Protein AF-A0A1H0GPX5-F1 (afdb_monomer_lite)

Structure (mmCIF, N/CA/C/O backbone):
data_AF-A0A1H0GPX5-F1
#
_entry.id   AF-A0A1H0GPX5-F1
#
loop_
_atom_site.group_PDB
_atom_site.id
_atom_site.type_symbol
_atom_site.label_atom_id
_atom_site.label_alt_id
_atom_site.label_comp_id
_atom_site.label_asym_id
_atom_site.label_entity_id
_atom_site.label_seq_id
_atom_site.pdbx_PDB_ins_code
_atom_site.Cartn_x
_atom_site.Cartn_y
_atom_site.Cartn_z
_atom_site.occupancy
_atom_site.B_iso_or_equiv
_atom_site.auth_seq_id
_atom_site.auth_comp_id
_atom_site.auth_asym_id
_atom_site.auth_atom_id
_atom_site.pdbx_PDB_model_num
ATOM 1 N N . MET A 1 1 ? -21.209 17.928 -1.577 1.00 36.81 1 MET A N 1
ATOM 2 C CA . MET A 1 1 ? -20.605 16.691 -2.115 1.00 36.81 1 MET A CA 1
ATOM 3 C C . MET A 1 1 ? -19.513 16.274 -1.145 1.00 36.81 1 MET A C 1
ATOM 5 O O . MET A 1 1 ? -18.421 16.827 -1.178 1.00 36.81 1 MET A O 1
ATOM 9 N N . THR A 1 2 ? -19.854 15.444 -0.162 1.00 37.72 2 THR A N 1
ATOM 10 C CA . THR A 1 2 ? -18.940 15.083 0.926 1.00 37.72 2 THR A CA 1
ATOM 11 C C . THR A 1 2 ? -17.930 14.093 0.367 1.00 37.72 2 THR A C 1
ATOM 13 O O . THR A 1 2 ? -18.218 12.905 0.259 1.00 37.7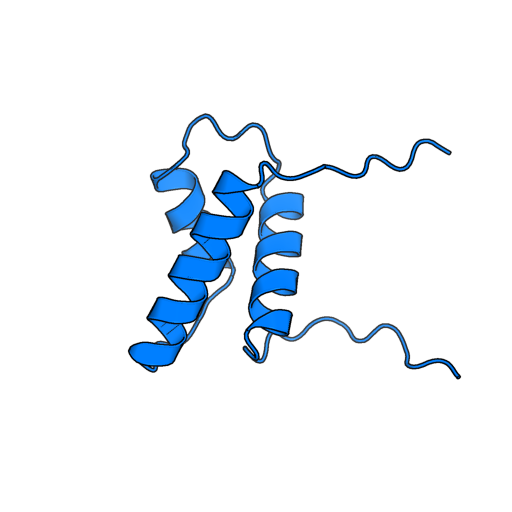2 2 THR A O 1
ATOM 16 N N . LYS A 1 3 ? -16.769 14.602 -0.058 1.00 43.81 3 LYS A N 1
ATOM 17 C CA . LYS A 1 3 ? -15.572 13.797 -0.292 1.00 43.81 3 LYS A CA 1
ATOM 18 C C . LYS A 1 3 ? -15.251 13.135 1.044 1.00 43.81 3 LYS A C 1
ATOM 20 O O . LYS A 1 3 ? -14.632 13.755 1.904 1.00 43.81 3 LYS A O 1
ATOM 25 N N . ARG A 1 4 ? -15.746 11.914 1.258 1.00 43.97 4 ARG A N 1
ATOM 26 C CA . ARG A 1 4 ? -15.171 11.012 2.250 1.00 43.97 4 ARG A CA 1
ATOM 27 C C . ARG A 1 4 ? -13.786 10.681 1.718 1.00 43.97 4 ARG A C 1
ATOM 29 O O . ARG A 1 4 ? -13.592 9.670 1.062 1.00 43.97 4 ARG A O 1
ATOM 36 N N . SER A 1 5 ? -12.850 11.596 1.942 1.00 48.06 5 SER A N 1
ATOM 37 C CA . SER A 1 5 ? -11.459 11.233 2.112 1.00 48.06 5 SER A CA 1
ATOM 38 C C . SER A 1 5 ? -11.482 10.264 3.285 1.00 48.06 5 SER A C 1
ATOM 40 O O . SER A 1 5 ? -11.513 10.688 4.440 1.00 48.06 5 SER A O 1
ATOM 42 N N . LEU A 1 6 ? -11.654 8.976 2.992 1.00 51.22 6 LEU A N 1
ATOM 43 C CA . LEU A 1 6 ? -11.406 7.904 3.934 1.00 51.22 6 LEU A CA 1
ATOM 44 C C . LEU A 1 6 ? -9.909 7.992 4.176 1.00 51.22 6 LEU A C 1
ATOM 46 O O . LEU A 1 6 ? -9.094 7.442 3.445 1.00 51.22 6 LEU A O 1
ATOM 50 N N . THR A 1 7 ? -9.548 8.865 5.113 1.00 57.16 7 THR A N 1
ATOM 51 C CA . THR A 1 7 ? -8.184 9.041 5.569 1.00 57.16 7 THR A CA 1
ATOM 52 C C . THR A 1 7 ? -7.854 7.740 6.257 1.00 57.16 7 THR A C 1
ATOM 54 O O . THR A 1 7 ? -8.123 7.568 7.444 1.00 57.16 7 THR A O 1
ATOM 57 N N . MET A 1 8 ? -7.361 6.783 5.480 1.00 67.69 8 MET A N 1
ATOM 58 C CA . MET A 1 8 ? -6.803 5.574 6.033 1.00 67.69 8 MET A CA 1
ATOM 59 C C . MET A 1 8 ? -5.826 5.978 7.114 1.00 67.69 8 MET A C 1
ATOM 61 O O . MET A 1 8 ? -5.020 6.898 6.918 1.00 67.69 8 MET A O 1
ATOM 65 N N . SER A 1 9 ? -5.915 5.306 8.255 1.00 74.56 9 SER A N 1
ATOM 66 C CA . SER A 1 9 ? -4.995 5.564 9.346 1.00 74.56 9 SER A CA 1
ATOM 67 C C . SER A 1 9 ? -3.564 5.506 8.804 1.00 74.56 9 SER A C 1
ATOM 69 O O . SER A 1 9 ? -3.215 4.549 8.104 1.00 74.56 9 SER A O 1
ATOM 71 N N . PRO A 1 10 ? -2.719 6.508 9.099 1.00 77.94 10 PRO A N 1
ATOM 72 C CA . PRO A 1 10 ? -1.356 6.564 8.573 1.00 77.94 10 PRO A CA 1
ATOM 73 C C . PRO A 1 10 ? -0.552 5.307 8.930 1.00 77.94 10 PRO A C 1
ATOM 75 O O . PRO A 1 10 ? 0.342 4.915 8.189 1.00 77.94 10 PRO A O 1
ATOM 78 N N . GLU A 1 11 ? -0.917 4.640 10.024 1.00 80.62 11 GLU A N 1
ATOM 79 C CA . GLU A 1 11 ? -0.351 3.367 10.465 1.00 80.62 11 GLU A CA 1
ATOM 80 C C . GLU A 1 11 ? -0.643 2.204 9.504 1.00 80.62 11 GLU A C 1
ATOM 82 O O . GLU A 1 11 ? 0.254 1.433 9.173 1.00 80.62 11 GLU A O 1
ATOM 87 N N . VAL A 1 12 ? -1.864 2.122 8.970 1.00 79.88 12 VAL A N 1
ATOM 88 C CA . VAL A 1 12 ? -2.263 1.105 7.979 1.00 79.88 12 VAL A CA 1
ATOM 89 C C . VAL A 1 12 ? -1.506 1.334 6.683 1.00 79.88 12 VAL A C 1
ATOM 91 O O . VAL A 1 12 ? -0.941 0.409 6.106 1.00 79.88 12 VAL A O 1
ATOM 94 N N . ARG A 1 13 ? -1.432 2.599 6.265 1.00 80.00 13 ARG A N 1
ATOM 95 C CA . ARG A 1 13 ? -0.689 3.008 5.079 1.00 80.00 13 ARG A CA 1
ATOM 96 C C . ARG A 1 13 ? 0.803 2.674 5.204 1.00 80.00 13 ARG A C 1
ATOM 98 O O . ARG A 1 13 ? 1.403 2.145 4.272 1.00 80.00 13 ARG A O 1
ATOM 105 N N . ALA A 1 14 ? 1.390 2.904 6.380 1.00 84.25 14 ALA A N 1
ATOM 106 C CA . ALA A 1 14 ? 2.770 2.532 6.679 1.00 84.25 14 ALA A CA 1
ATOM 107 C C . ALA A 1 14 ? 2.984 1.010 6.676 1.00 84.25 14 ALA A C 1
ATOM 109 O O . ALA A 1 14 ? 3.992 0.544 6.147 1.00 84.25 14 ALA A O 1
ATOM 110 N N . ALA A 1 15 ? 2.042 0.229 7.214 1.00 84.44 15 ALA A N 1
ATOM 111 C CA . ALA A 1 15 ? 2.116 -1.230 7.199 1.00 84.44 15 ALA A CA 1
ATOM 112 C C . ALA A 1 15 ? 2.066 -1.795 5.770 1.00 84.44 15 ALA A C 1
ATOM 114 O O . ALA A 1 15 ? 2.869 -2.662 5.427 1.00 84.44 15 ALA A O 1
ATOM 115 N N . ILE A 1 16 ? 1.186 -1.255 4.920 1.00 84.62 16 ILE A N 1
ATOM 116 C CA . ILE A 1 16 ? 1.105 -1.601 3.495 1.00 84.62 16 ILE A CA 1
ATOM 117 C C . ILE A 1 16 ? 2.424 -1.258 2.792 1.00 84.62 16 ILE A C 1
ATOM 119 O O . ILE A 1 16 ? 3.015 -2.117 2.141 1.00 84.62 16 ILE A O 1
ATOM 123 N N . ALA A 1 17 ? 2.933 -0.035 2.965 1.00 83.62 17 ALA A N 1
ATOM 124 C CA . ALA A 1 17 ? 4.191 0.395 2.356 1.00 83.62 17 ALA A CA 1
ATOM 125 C C . ALA A 1 17 ? 5.388 -0.464 2.808 1.00 83.62 17 ALA A C 1
ATOM 127 O O . ALA A 1 17 ? 6.239 -0.830 1.995 1.00 83.62 17 ALA A O 1
ATOM 128 N N . ALA A 1 18 ? 5.444 -0.836 4.090 1.00 86.25 18 ALA A N 1
ATOM 129 C CA . ALA A 1 18 ? 6.474 -1.724 4.620 1.00 86.25 18 ALA A CA 1
ATOM 130 C C . ALA A 1 18 ? 6.372 -3.136 4.022 1.00 86.25 18 ALA A C 1
ATOM 132 O O . ALA A 1 18 ? 7.391 -3.712 3.635 1.00 86.25 18 ALA A O 1
ATOM 133 N N . PHE A 1 19 ? 5.154 -3.671 3.894 1.00 84.00 19 PHE A N 1
ATOM 134 C CA . PHE A 1 19 ? 4.902 -4.970 3.272 1.00 84.00 19 PHE A CA 1
ATOM 135 C C . PHE A 1 19 ? 5.316 -4.985 1.794 1.00 84.00 19 PHE A C 1
ATOM 137 O O . PHE A 1 19 ? 6.002 -5.906 1.350 1.00 84.00 19 PHE A O 1
ATOM 144 N N . LEU A 1 20 ? 4.976 -3.934 1.047 1.00 83.19 20 LEU A N 1
ATOM 145 C CA . LEU A 1 20 ? 5.376 -3.755 -0.350 1.00 83.19 20 LEU A CA 1
ATOM 146 C C . LEU A 1 20 ? 6.892 -3.657 -0.502 1.00 83.19 20 LEU A C 1
ATOM 148 O O . LEU A 1 20 ? 7.479 -4.362 -1.322 1.00 83.19 20 LEU A O 1
ATOM 152 N N . SER A 1 21 ? 7.543 -2.836 0.325 1.00 84.62 21 SER A N 1
ATOM 153 C CA . SER A 1 21 ? 9.001 -2.695 0.314 1.00 84.62 21 SER A CA 1
ATOM 154 C C . SER A 1 21 ? 9.702 -4.024 0.616 1.00 84.62 21 SER A C 1
ATOM 156 O O . SER A 1 21 ? 10.705 -4.357 -0.019 1.00 84.62 21 SER A O 1
ATOM 158 N N . ALA A 1 22 ? 9.154 -4.824 1.537 1.00 84.38 22 ALA A N 1
ATOM 159 C CA . ALA A 1 22 ? 9.641 -6.173 1.804 1.00 84.38 22 ALA A CA 1
ATOM 160 C C . ALA A 1 22 ? 9.460 -7.094 0.585 1.00 84.38 22 ALA A C 1
ATOM 162 O O . ALA A 1 22 ? 10.425 -7.739 0.174 1.00 84.38 22 AL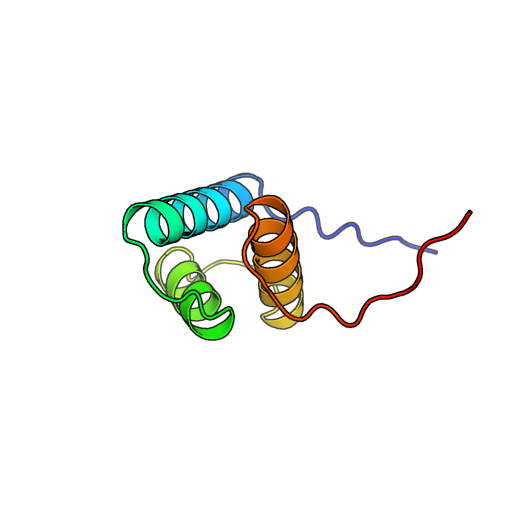A A O 1
ATOM 163 N N . CYS A 1 23 ? 8.286 -7.085 -0.058 1.00 82.25 23 CYS A N 1
ATOM 164 C CA . CYS A 1 23 ? 8.031 -7.875 -1.266 1.00 82.25 23 CYS A CA 1
ATOM 165 C C . CYS A 1 23 ? 9.009 -7.534 -2.403 1.00 82.25 23 CYS A C 1
ATOM 167 O O . CYS A 1 23 ? 9.522 -8.444 -3.053 1.00 82.25 23 CYS A O 1
ATOM 169 N N . GLN A 1 24 ? 9.336 -6.251 -2.605 1.00 78.31 24 GLN A N 1
ATOM 170 C CA . GLN A 1 24 ? 10.331 -5.838 -3.604 1.00 78.31 24 GLN A CA 1
ATOM 171 C C . GLN A 1 24 ? 11.730 -6.361 -3.285 1.00 78.31 24 GLN A C 1
ATOM 173 O O . GLN A 1 24 ? 12.419 -6.861 -4.173 1.00 78.31 24 GLN A O 1
ATOM 178 N N . LYS A 1 25 ? 12.159 -6.265 -2.021 1.00 82.75 25 LYS A N 1
ATOM 179 C CA . LYS A 1 25 ? 13.482 -6.747 -1.592 1.00 82.75 25 LYS A CA 1
ATOM 180 C C . LYS A 1 25 ? 13.622 -8.257 -1.738 1.00 82.75 25 LYS A C 1
ATOM 182 O O . LYS A 1 25 ? 14.701 -8.735 -2.068 1.00 82.75 25 LYS A O 1
ATOM 187 N N . GLU A 1 26 ? 12.548 -8.993 -1.484 1.00 80.75 26 GLU A N 1
ATOM 188 C CA . GLU A 1 26 ? 12.520 -10.452 -1.586 1.00 80.75 26 GLU A CA 1
ATOM 189 C C . GLU A 1 26 ? 12.224 -10.954 -3.010 1.00 80.75 26 GLU A C 1
ATOM 191 O O . GLU A 1 26 ? 12.175 -12.164 -3.220 1.00 80.75 26 GLU A O 1
ATOM 196 N N . ALA A 1 27 ? 12.017 -10.050 -3.981 1.00 75.06 27 ALA A N 1
ATOM 197 C CA . ALA A 1 27 ? 11.541 -10.365 -5.332 1.00 75.06 27 ALA A CA 1
ATOM 198 C C . ALA A 1 27 ? 10.297 -11.275 -5.325 1.00 75.06 27 ALA A C 1
ATOM 200 O O . ALA A 1 27 ? 10.118 -12.126 -6.201 1.00 75.06 27 ALA A O 1
ATOM 201 N N . ARG A 1 28 ? 9.441 -11.118 -4.307 1.00 74.69 28 ARG A N 1
ATOM 202 C CA . ARG A 1 28 ? 8.216 -11.898 -4.191 1.00 74.69 28 ARG A CA 1
ATOM 203 C C . ARG A 1 28 ? 7.132 -11.316 -5.093 1.00 74.69 28 ARG A C 1
ATOM 205 O O . ARG A 1 28 ? 6.983 -10.093 -5.154 1.00 74.69 28 ARG A O 1
ATOM 212 N N . PRO A 1 29 ? 6.349 -12.175 -5.768 1.00 71.00 29 PRO A N 1
ATOM 213 C CA . PRO A 1 29 ? 5.164 -11.721 -6.472 1.00 71.00 29 PRO A CA 1
ATOM 214 C C . PRO A 1 29 ? 4.197 -11.104 -5.460 1.00 71.00 29 PRO A C 1
ATOM 216 O O . PRO A 1 29 ? 3.894 -11.701 -4.429 1.00 71.00 29 PRO A O 1
ATOM 219 N N . PHE A 1 30 ? 3.739 -9.893 -5.754 1.00 80.38 30 PHE A N 1
ATOM 220 C CA . PHE A 1 30 ? 2.759 -9.196 -4.940 1.00 80.38 30 PHE A CA 1
ATOM 221 C C . PHE A 1 30 ? 1.353 -9.503 -5.444 1.00 80.38 30 PHE A C 1
ATOM 223 O O . PHE A 1 30 ? 1.063 -9.354 -6.629 1.00 80.38 30 PHE A O 1
ATOM 230 N N . ALA A 1 31 ? 0.478 -9.901 -4.526 1.00 83.38 31 ALA A N 1
ATOM 231 C CA . ALA A 1 31 ? -0.941 -10.065 -4.787 1.00 83.38 31 ALA A CA 1
ATOM 232 C C . ALA A 1 31 ? -1.735 -9.169 -3.833 1.00 83.38 31 ALA A C 1
ATOM 234 O O . ALA A 1 31 ? -1.658 -9.331 -2.613 1.00 83.38 31 ALA A O 1
ATOM 235 N N . THR A 1 32 ? -2.549 -8.263 -4.382 1.00 82.06 32 THR A N 1
ATOM 236 C CA . THR A 1 32 ? -3.407 -7.347 -3.609 1.00 82.06 32 THR A CA 1
ATOM 237 C C . THR A 1 32 ? -4.292 -8.100 -2.609 1.00 82.06 32 THR A C 1
ATOM 239 O O . THR A 1 32 ? -4.458 -7.664 -1.472 1.00 82.06 32 THR A O 1
ATOM 242 N N . SER A 1 33 ? -4.814 -9.271 -2.990 1.00 83.00 33 SER A N 1
ATOM 243 C CA . SER A 1 33 ? -5.623 -10.131 -2.114 1.00 83.00 33 SER A CA 1
ATOM 244 C C . SER A 1 33 ? -4.838 -10.681 -0.919 1.00 83.00 33 SER A C 1
ATOM 246 O O . SER A 1 33 ? -5.383 -10.783 0.179 1.00 83.00 33 SER A O 1
ATOM 248 N N . GLU A 1 34 ? -3.560 -11.015 -1.115 1.00 84.06 34 GLU A N 1
ATOM 249 C CA . GLU A 1 34 ? -2.694 -11.532 -0.052 1.00 84.06 34 GLU A CA 1
ATOM 250 C C . GLU A 1 34 ? -2.292 -10.418 0.914 1.00 84.06 34 GLU A C 1
ATOM 252 O O . GLU A 1 34 ? -2.393 -10.585 2.129 1.00 84.06 34 GLU A O 1
ATOM 257 N N . ALA A 1 35 ? -1.944 -9.245 0.381 1.00 84.56 35 ALA A N 1
ATOM 258 C CA . ALA A 1 35 ? -1.686 -8.058 1.185 1.00 84.56 35 ALA A CA 1
ATOM 259 C C . ALA A 1 35 ? -2.916 -7.657 2.015 1.00 84.56 35 ALA A C 1
ATOM 261 O O . ALA A 1 35 ? -2.781 -7.351 3.198 1.00 84.56 35 ALA A O 1
ATOM 262 N N . LEU A 1 36 ? -4.124 -7.733 1.447 1.00 86.62 36 LEU A N 1
ATOM 263 C CA . LEU A 1 36 ? -5.359 -7.475 2.188 1.00 86.62 36 LEU A CA 1
ATOM 264 C C . LEU A 1 36 ? -5.549 -8.461 3.349 1.00 86.62 36 LEU A C 1
ATOM 266 O O . LEU A 1 36 ? -5.867 -8.046 4.465 1.00 86.62 36 LEU A O 1
ATOM 270 N N . GLY A 1 37 ? -5.334 -9.756 3.101 1.00 85.75 37 GLY A N 1
ATOM 271 C CA . GLY A 1 37 ? -5.399 -10.783 4.141 1.00 85.75 37 GLY A CA 1
ATOM 272 C C . GLY A 1 37 ? -4.375 -10.548 5.253 1.00 85.75 37 GLY A C 1
ATOM 273 O O . GLY A 1 37 ? -4.717 -10.620 6.433 1.00 85.75 37 GLY A O 1
ATOM 274 N N . ALA A 1 38 ? -3.142 -10.192 4.888 1.00 86.56 38 ALA A N 1
ATOM 275 C CA . ALA A 1 38 ? -2.080 -9.882 5.837 1.00 86.56 38 ALA A CA 1
ATOM 276 C C . ALA A 1 38 ? -2.418 -8.653 6.693 1.00 86.56 38 ALA A C 1
ATOM 278 O O . ALA A 1 38 ? -2.338 -8.721 7.918 1.00 86.56 38 ALA A O 1
ATOM 279 N N . VAL A 1 39 ? -2.863 -7.552 6.078 1.00 84.50 39 VAL A N 1
ATOM 280 C CA . VAL A 1 39 ? 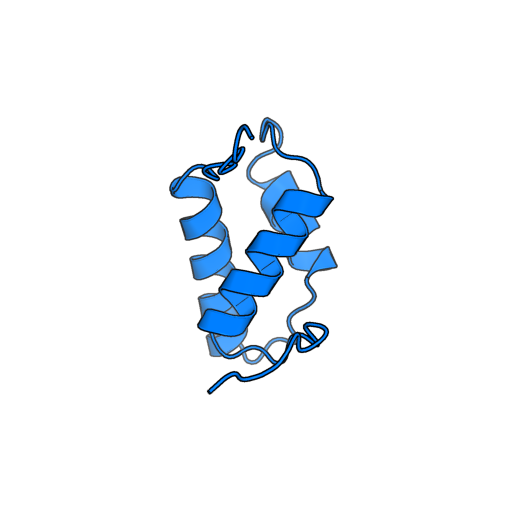-3.222 -6.323 6.802 1.00 84.50 39 VAL A CA 1
ATOM 281 C C . VAL A 1 39 ? -4.390 -6.568 7.755 1.00 84.50 39 VAL A C 1
ATOM 283 O O . VAL A 1 39 ? -4.330 -6.125 8.896 1.00 84.50 39 VAL A O 1
ATOM 286 N N . ARG A 1 40 ? -5.404 -7.342 7.356 1.00 84.94 40 ARG A N 1
ATOM 287 C CA . ARG A 1 40 ? -6.503 -7.744 8.252 1.00 84.94 40 ARG A CA 1
ATOM 288 C C . ARG A 1 40 ? -6.091 -8.670 9.377 1.00 84.94 40 ARG A C 1
ATOM 290 O O . ARG A 1 40 ? -6.675 -8.619 10.452 1.00 84.94 40 ARG A O 1
ATOM 297 N N . SER A 1 41 ? -5.103 -9.522 9.136 1.00 84.62 41 SER A N 1
ATOM 298 C CA . SER A 1 41 ? -4.554 -10.363 10.192 1.00 84.62 41 SER A CA 1
ATOM 299 C C . SER A 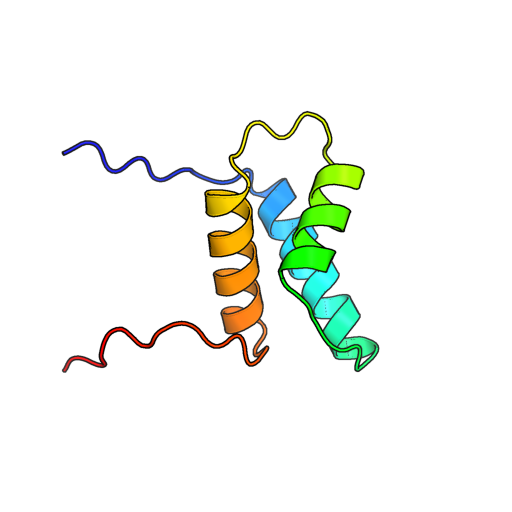1 41 ? -3.769 -9.544 11.219 1.00 84.62 41 SER A C 1
ATOM 301 O O . SER A 1 41 ? -3.750 -9.921 12.387 1.00 84.62 41 SER A O 1
ATOM 303 N N . ILE A 1 42 ? -3.110 -8.459 10.797 1.00 84.38 42 ILE A N 1
ATOM 304 C CA . ILE A 1 42 ? -2.346 -7.562 11.680 1.00 84.38 42 ILE A CA 1
ATOM 305 C C . ILE A 1 42 ? -3.285 -6.589 12.405 1.00 84.38 42 ILE A C 1
ATOM 307 O O . ILE A 1 42 ? -3.109 -6.334 13.594 1.00 84.38 42 ILE A O 1
ATOM 311 N N . PHE A 1 43 ? -4.297 -6.080 11.702 1.00 84.19 43 PHE A N 1
ATOM 312 C CA . PHE A 1 43 ? -5.282 -5.127 12.204 1.00 84.19 43 PHE A CA 1
ATOM 313 C C . PHE A 1 43 ? -6.701 -5.709 12.068 1.00 84.19 43 PHE A C 1
ATOM 315 O O . PHE A 1 43 ? -7.430 -5.350 11.141 1.00 84.19 43 PHE A O 1
ATOM 322 N N . PRO A 1 44 ? -7.113 -6.618 12.972 1.00 80.69 44 PRO A N 1
ATOM 323 C CA . PRO A 1 44 ? -8.448 -7.218 12.927 1.00 80.69 44 PRO A CA 1
ATOM 324 C C . PRO A 1 44 ? -9.566 -6.211 13.236 1.00 80.69 44 PRO A C 1
ATOM 326 O O . PRO A 1 44 ? -10.661 -6.336 12.697 1.00 80.69 44 PRO A O 1
ATOM 329 N N . ASP A 1 45 ? -9.280 -5.189 14.046 1.00 84.44 45 ASP A N 1
ATOM 330 C CA . ASP A 1 45 ? -10.200 -4.094 14.396 1.00 84.44 45 ASP A CA 1
ATOM 331 C C . ASP A 1 45 ? -10.172 -2.933 13.387 1.00 84.44 45 ASP A C 1
ATOM 333 O O . ASP A 1 45 ? -10.609 -1.818 13.682 1.00 84.44 45 ASP A O 1
ATOM 337 N N . LEU A 1 46 ? -9.611 -3.152 12.196 1.00 79.62 46 LEU A N 1
ATOM 338 C CA . LEU A 1 46 ? -9.532 -2.109 11.191 1.00 79.62 46 LEU A CA 1
ATOM 339 C C . LEU A 1 46 ? -10.926 -1.791 10.632 1.00 79.62 46 LEU A C 1
ATOM 341 O O . LEU A 1 46 ? -11.474 -2.5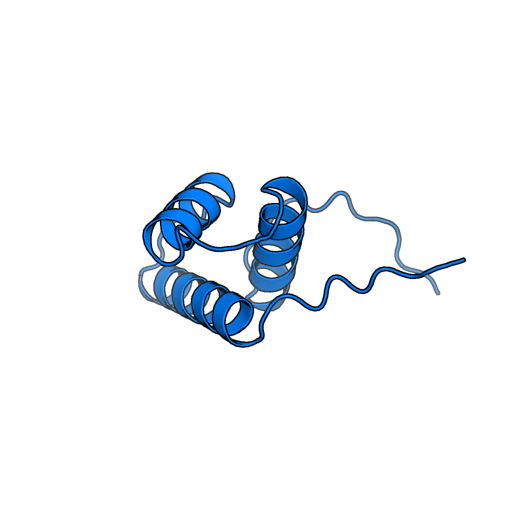56 9.840 1.00 79.62 46 LEU A O 1
ATOM 345 N N . ASP A 1 47 ? -11.463 -0.628 11.008 1.00 82.44 47 ASP A N 1
ATOM 346 C CA . ASP A 1 47 ? -12.735 -0.088 10.505 1.00 82.44 47 ASP A CA 1
ATOM 347 C C . ASP A 1 47 ? -12.562 0.496 9.092 1.00 82.44 47 ASP A C 1
ATOM 349 O O . ASP A 1 47 ? -12.679 1.695 8.845 1.00 82.44 47 ASP A O 1
ATOM 353 N N . ILE A 1 48 ? -12.191 -0.362 8.145 1.00 82.44 48 ILE A N 1
ATOM 354 C CA . ILE A 1 48 ? -12.148 -0.027 6.728 1.00 82.44 48 ILE A CA 1
ATOM 355 C C . ILE A 1 48 ? -12.720 -1.187 5.917 1.00 82.44 48 ILE A C 1
ATOM 357 O O . ILE A 1 48 ? -12.464 -2.361 6.197 1.00 82.44 48 ILE A O 1
ATOM 361 N N . SER A 1 49 ? -13.498 -0.862 4.889 1.00 85.69 49 SER A N 1
ATOM 362 C CA . SER A 1 49 ? -14.004 -1.870 3.961 1.00 85.69 49 SER A CA 1
ATOM 363 C C . SER A 1 49 ? -12.870 -2.481 3.145 1.00 85.69 49 SER A C 1
ATOM 365 O O . SER A 1 49 ? -11.914 -1.800 2.779 1.00 85.69 49 SER A O 1
ATOM 367 N N . ASP A 1 50 ? -13.029 -3.749 2.771 1.00 86.19 50 ASP A N 1
ATOM 368 C CA . ASP A 1 50 ? -12.086 -4.506 1.943 1.00 86.19 50 ASP A CA 1
ATOM 369 C C . ASP A 1 50 ? -11.783 -3.752 0.655 1.00 86.19 50 ASP A C 1
ATOM 371 O O . ASP A 1 50 ? -10.642 -3.698 0.226 1.00 86.19 50 ASP A O 1
ATOM 375 N N . THR A 1 51 ? -12.812 -3.157 0.049 1.00 84.62 51 THR A N 1
ATOM 376 C CA . THR A 1 51 ? -12.709 -2.409 -1.204 1.00 84.62 51 THR A CA 1
ATOM 377 C C . THR A 1 51 ? -11.804 -1.189 -1.065 1.00 84.62 51 THR A C 1
ATOM 379 O O . THR A 1 51 ? -10.924 -1.002 -1.897 1.00 84.62 51 THR A O 1
ATOM 382 N N . ASP A 1 52 ? -11.973 -0.401 -0.001 1.00 84.38 52 ASP A N 1
ATOM 383 C CA . ASP A 1 52 ? -11.119 0.759 0.288 1.00 84.38 52 ASP A CA 1
ATOM 384 C C . ASP A 1 52 ? -9.690 0.322 0.624 1.00 84.38 52 ASP A C 1
ATOM 386 O O . ASP A 1 52 ? -8.715 0.934 0.194 1.00 84.38 52 ASP A O 1
ATOM 390 N N . LEU A 1 53 ? -9.552 -0.783 1.363 1.00 84.56 53 LEU A N 1
ATOM 391 C CA . LEU A 1 53 ? -8.248 -1.345 1.682 1.00 84.56 53 LEU A CA 1
ATOM 392 C C . LEU A 1 53 ? -7.525 -1.848 0.429 1.00 84.56 53 LEU A C 1
ATOM 394 O O . LEU A 1 53 ? -6.334 -1.602 0.283 1.00 84.56 53 LEU A O 1
ATOM 398 N N . MET A 1 54 ? -8.229 -2.522 -0.483 1.00 86.06 54 MET A N 1
ATOM 399 C CA . MET A 1 54 ? -7.678 -2.966 -1.765 1.00 86.06 54 MET A CA 1
ATOM 400 C C . MET A 1 54 ? -7.274 -1.790 -2.644 1.00 86.06 54 MET A C 1
ATOM 402 O O . MET A 1 54 ? -6.186 -1.834 -3.214 1.00 86.06 54 MET A O 1
ATOM 406 N N . ASP A 1 55 ? -8.120 -0.763 -2.758 1.00 84.88 55 ASP A N 1
ATOM 407 C CA . ASP A 1 55 ? -7.829 0.444 -3.540 1.00 84.88 55 ASP A CA 1
ATOM 408 C C . ASP A 1 55 ? -6.528 1.094 -3.067 1.00 84.88 55 ASP A C 1
ATOM 410 O O . ASP A 1 55 ? -5.606 1.328 -3.846 1.00 84.88 55 ASP A O 1
ATOM 414 N N . ALA A 1 56 ? -6.384 1.251 -1.758 1.00 84.25 56 ALA A N 1
ATOM 415 C CA . ALA A 1 56 ? -5.186 1.815 -1.180 1.00 84.25 56 ALA A CA 1
ATOM 416 C C . ALA A 1 56 ? -3.951 0.934 -1.290 1.00 84.25 56 ALA A C 1
ATOM 418 O O . ALA A 1 56 ? -2.880 1.435 -1.608 1.00 84.25 56 ALA A O 1
ATOM 419 N N . ILE A 1 57 ? -4.087 -0.372 -1.052 1.00 86.88 57 ILE A N 1
ATOM 420 C CA . ILE A 1 57 ? -3.010 -1.337 -1.272 1.00 86.88 57 ILE A CA 1
ATOM 421 C C . ILE A 1 57 ? -2.524 -1.247 -2.720 1.00 86.88 57 ILE A C 1
ATOM 423 O O . ILE A 1 57 ? -1.322 -1.250 -2.961 1.00 86.88 57 ILE A O 1
ATOM 427 N N . THR A 1 58 ? -3.450 -1.126 -3.670 1.00 85.25 58 THR A N 1
ATOM 428 C CA . THR A 1 58 ? -3.165 -0.998 -5.102 1.00 85.25 58 THR A CA 1
ATOM 429 C C . THR A 1 58 ? -2.482 0.334 -5.411 1.00 85.25 58 THR A C 1
ATOM 431 O O . THR A 1 58 ? -1.471 0.358 -6.106 1.00 85.25 58 THR A O 1
ATOM 434 N N . SER A 1 59 ? -2.972 1.436 -4.847 1.00 83.19 59 SER A N 1
ATOM 435 C CA . SER A 1 59 ? -2.376 2.766 -4.999 1.00 83.19 59 SER A CA 1
ATOM 436 C C . SER A 1 59 ? -0.952 2.818 -4.431 1.00 83.19 59 SER A C 1
ATOM 438 O O . SER A 1 59 ? -0.025 3.293 -5.084 1.00 83.19 59 SER A O 1
ATOM 440 N N . GLU A 1 60 ? -0.731 2.235 -3.252 1.00 84.19 60 GLU A N 1
ATOM 441 C CA . GLU A 1 60 ? 0.591 2.159 -2.629 1.00 84.19 60 GLU A CA 1
ATOM 442 C C . GLU A 1 60 ? 1.529 1.210 -3.385 1.00 84.19 60 GLU A C 1
ATOM 444 O O . GLU A 1 60 ? 2.720 1.490 -3.519 1.00 84.19 60 GLU A O 1
ATOM 449 N N . ALA A 1 61 ? 1.001 0.105 -3.919 1.00 83.81 61 ALA A N 1
ATOM 450 C CA . ALA A 1 61 ? 1.745 -0.824 -4.761 1.00 83.81 61 ALA A CA 1
ATOM 451 C C . ALA A 1 61 ? 2.201 -0.139 -6.053 1.00 83.81 61 ALA A C 1
ATOM 453 O O . ALA A 1 61 ? 3.371 -0.250 -6.415 1.00 83.81 61 ALA A O 1
ATOM 454 N N . PHE A 1 62 ? 1.328 0.650 -6.680 1.00 81.44 62 PHE A N 1
ATOM 455 C CA . PHE A 1 62 ? 1.667 1.469 -7.840 1.00 81.44 62 PHE A CA 1
ATOM 456 C C . PHE A 1 62 ? 2.767 2.491 -7.515 1.00 81.44 62 PHE A C 1
ATOM 458 O O . PHE A 1 62 ? 3.748 2.595 -8.247 1.00 81.44 62 PHE A O 1
ATOM 465 N N . VAL A 1 63 ? 2.668 3.191 -6.376 1.00 80.44 63 VAL A N 1
ATOM 466 C CA . VAL A 1 63 ? 3.715 4.119 -5.900 1.00 80.44 63 VAL A CA 1
ATOM 467 C C . VAL A 1 63 ? 5.038 3.395 -5.638 1.00 80.44 63 VAL A C 1
ATOM 469 O O . VAL A 1 63 ? 6.106 3.934 -5.931 1.00 80.44 63 VAL A O 1
ATOM 472 N N . ALA A 1 64 ? 4.986 2.169 -5.116 1.00 79.88 64 ALA A N 1
ATOM 473 C CA . ALA A 1 64 ? 6.161 1.328 -4.923 1.00 79.88 64 ALA A CA 1
ATOM 474 C C . ALA A 1 64 ? 6.734 0.793 -6.250 1.00 79.88 64 ALA A C 1
ATOM 476 O O . ALA A 1 64 ? 7.867 0.320 -6.269 1.00 79.88 64 ALA A O 1
ATOM 477 N N . GLY A 1 65 ? 6.003 0.889 -7.363 1.00 78.06 65 GLY A N 1
ATOM 478 C CA . GLY A 1 65 ? 6.419 0.384 -8.671 1.00 78.06 65 GLY A CA 1
ATOM 479 C C . GLY A 1 65 ? 6.076 -1.088 -8.903 1.00 78.06 65 GLY A C 1
ATOM 480 O O . GLY A 1 65 ? 6.706 -1.736 -9.737 1.00 78.06 65 GLY A O 1
ATOM 481 N N . PHE A 1 66 ? 5.108 -1.637 -8.165 1.00 78.56 66 PHE A N 1
ATOM 482 C CA . PHE A 1 66 ? 4.461 -2.881 -8.563 1.00 78.56 66 PHE A CA 1
ATOM 483 C C . PHE A 1 66 ? 3.550 -2.626 -9.759 1.00 78.56 66 PHE A C 1
ATOM 485 O O . PHE A 1 66 ? 2.764 -1.679 -9.767 1.00 78.56 66 PHE A O 1
ATOM 492 N N . ASP A 1 67 ? 3.640 -3.517 -10.743 1.00 68.06 67 ASP A N 1
ATOM 493 C CA . ASP A 1 67 ? 2.715 -3.576 -11.869 1.00 68.06 67 ASP A CA 1
ATOM 494 C C . ASP A 1 67 ? 1.389 -4.167 -11.376 1.00 68.06 67 ASP A C 1
ATOM 496 O O . ASP A 1 67 ? 1.122 -5.365 -11.443 1.00 68.06 67 ASP A O 1
ATOM 500 N N . VAL A 1 68 ? 0.599 -3.317 -10.734 1.00 64.44 68 VAL A N 1
ATOM 501 C CA . VAL A 1 68 ? -0.809 -3.576 -10.471 1.00 64.44 68 VAL A CA 1
ATOM 502 C C . VAL A 1 68 ? -1.562 -2.977 -11.642 1.00 64.44 68 VAL A C 1
ATOM 504 O O . VAL A 1 68 ? -1.506 -1.762 -11.841 1.00 64.44 68 VAL A O 1
ATOM 507 N N . ASP A 1 69 ? -2.236 -3.834 -12.413 1.00 57.16 69 ASP A N 1
ATOM 508 C CA . ASP A 1 69 ? -3.170 -3.444 -13.471 1.00 57.16 69 ASP A CA 1
ATOM 509 C C . ASP A 1 69 ? -4.268 -2.574 -12.842 1.00 57.16 69 ASP A C 1
ATOM 511 O O . ASP A 1 69 ? -5.289 -3.039 -12.337 1.00 57.16 69 ASP A O 1
ATOM 515 N N . THR A 1 70 ? -3.991 -1.280 -12.757 1.00 52.84 70 THR A N 1
ATOM 516 C CA . THR A 1 70 ? -4.990 -0.268 -12.468 1.00 52.84 70 THR A CA 1
ATOM 517 C C . THR A 1 70 ? -5.640 0.027 -13.811 1.00 52.84 70 THR A C 1
ATOM 519 O O . THR A 1 70 ? -4.915 0.296 -14.774 1.00 52.84 70 THR A O 1
ATOM 522 N N . PRO A 1 71 ? -6.978 -0.036 -13.945 1.00 47.47 71 PRO A N 1
ATOM 523 C CA . PRO A 1 71 ? -7.627 0.409 -15.165 1.00 47.47 71 PRO A CA 1
ATOM 524 C C . PRO A 1 71 ? -7.311 1.896 -15.342 1.00 47.47 71 PRO A C 1
ATOM 526 O O . PRO A 1 71 ? -7.907 2.765 -14.712 1.00 47.47 71 PRO A O 1
ATOM 529 N N . ASN A 1 72 ? -6.305 2.153 -16.173 1.00 43.16 72 ASN A N 1
ATOM 530 C CA . ASN A 1 72 ? -5.774 3.443 -16.566 1.00 43.16 72 ASN A CA 1
ATOM 531 C C . ASN A 1 72 ? -6.914 4.395 -16.955 1.00 43.16 72 ASN A C 1
ATOM 533 O O . ASN A 1 72 ? -7.412 4.355 -18.081 1.00 43.16 72 ASN A O 1
ATOM 537 N N . THR A 1 73 ? -7.326 5.283 -16.049 1.00 44.81 73 THR A N 1
ATOM 538 C CA . THR A 1 73 ? -8.098 6.467 -16.428 1.00 44.81 73 THR A CA 1
ATOM 539 C C . THR A 1 73 ? -7.125 7.584 -16.765 1.00 44.81 73 THR A C 1
ATOM 541 O O . THR A 1 73 ? -6.733 8.365 -15.906 1.00 44.81 73 THR A O 1
ATOM 544 N N . VAL A 1 74 ? -6.763 7.585 -18.048 1.00 52.78 74 VAL A N 1
ATOM 545 C CA . VAL A 1 74 ? -6.377 8.709 -18.908 1.00 52.78 74 VAL A CA 1
ATOM 546 C C . VAL A 1 74 ? -5.426 9.765 -18.335 1.00 52.78 74 VAL A C 1
ATOM 548 O O . VAL A 1 74 ? -5.785 10.637 -17.549 1.00 52.78 74 VAL A O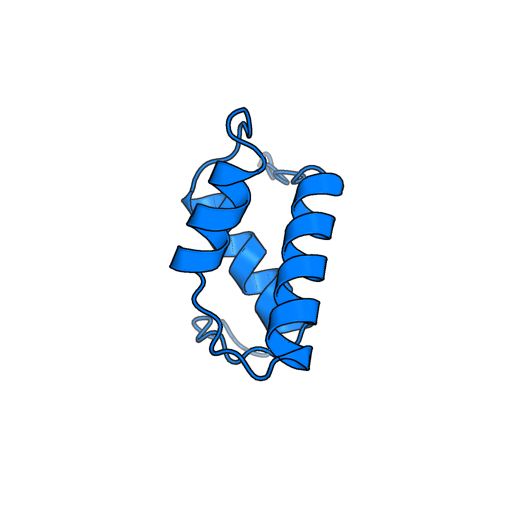 1
ATOM 551 N N . SER A 1 75 ? -4.219 9.758 -18.900 1.00 49.12 75 SER A N 1
ATOM 552 C CA . SER A 1 75 ? -3.419 10.954 -19.142 1.00 49.12 75 SER A CA 1
ATOM 553 C C . SER A 1 75 ? -4.286 12.115 -19.648 1.00 49.12 75 SER A C 1
ATOM 555 O O . SER A 1 75 ? -5.014 11.974 -20.629 1.00 49.12 75 SER A O 1
ATOM 557 N N . GLY A 1 76 ? -4.156 13.269 -19.013 1.00 53.41 76 GLY A N 1
ATOM 558 C CA . GLY A 1 76 ? -4.540 14.572 -19.545 1.00 53.41 76 GLY A CA 1
ATOM 559 C C . GLY A 1 76 ? -3.693 15.603 -18.807 1.00 53.41 76 GLY A C 1
ATOM 560 O O . GLY A 1 76 ? -3.501 15.468 -17.601 1.00 53.41 76 GLY A O 1
ATOM 561 N N . GLU A 1 77 ? -3.094 16.604 -19.427 1.00 41.28 77 GLU A N 1
ATOM 562 C CA . GLU A 1 77 ? -2.966 17.045 -20.820 1.00 41.28 77 GLU A CA 1
ATOM 563 C C . GLU A 1 77 ? -1.712 17.941 -20.850 1.00 41.28 77 GLU A C 1
ATOM 565 O O . GLU A 1 77 ? -1.400 18.530 -19.783 1.00 41.28 77 GLU A O 1
#

Secondary structure (DSSP, 8-state):
---------HHHHHHHHHHHHHHHHTTPPP-HHHHHHHHHHH-TT--S-HHHHHHHHHHHHHHHT------------

Foldseek 3Di:
DDPPPVVQDVVLLVLLLVVLVVCVVVVHDDDLVVSLVVSCVVCVVRPDDSVVSSVSSLVSNVVSVHPDPDVDDDDDD

pLDDT: mean 74.66, std 14.77, range [36.81, 86.88]

Radius of gyration: 13.19 Å; chains: 1; bounding box: 34×29×35 Å

Sequence (77 aa):
MTKRSLTMSPEVRAAIAAFLSACQKEARPFATSEALGAVRSIFPDLDISDTDLMDAITSEAFVAGFDVDTPNTVSGE